Protein AF-A0A7C9N8X9-F1 (afdb_monomer_lite)

pLDDT: mean 77.42, std 15.8, range [30.66, 93.06]

Organism: NCBI:txid2304548

Sequence (174 aa):
MSAALVPFFLADFMQSQVKGYRASIERNLKGRIGKLGSAGEYTGALIAHYSEAMPIWIFLEVVPFGTLLAFYLFCASRRNDCSMRMRHSMLTEVKAVRSCRSHGTCLINGLAEGKSSEYETPHLVIEWLSEHGFKSGKPRRAKMGNRRTQQLVTCLAALDDSENRGYRKPFQER

Structure (mmCIF, N/CA/C/O backbone):
data_AF-A0A7C9N8X9-F1
#
_entry.id   AF-A0A7C9N8X9-F1
#
loop_
_atom_site.group_PDB
_atom_site.id
_atom_site.type_symbol
_atom_site.label_atom_id
_atom_site.label_alt_id
_atom_site.label_comp_id
_atom_site.label_asym_id
_atom_site.label_entity_id
_atom_site.label_seq_id
_atom_site.pdbx_PDB_ins_code
_atom_site.Cartn_x
_atom_site.Cartn_y
_atom_site.Cartn_z
_atom_site.occupancy
_atom_site.B_iso_or_equiv
_atom_site.auth_seq_id
_atom_site.auth_comp_id
_atom_site.auth_asym_id
_atom_site.auth_atom_id
_atom_site.pdbx_PDB_model_num
ATOM 1 N N . MET A 1 1 ? -13.927 -5.140 -24.760 1.00 38.72 1 MET A N 1
ATOM 2 C CA . MET A 1 1 ? -13.060 -3.956 -24.533 1.00 38.72 1 MET A CA 1
ATOM 3 C C . MET A 1 1 ? -11.776 -4.144 -25.334 1.00 38.72 1 MET A C 1
ATOM 5 O O . MET A 1 1 ? -11.142 -5.178 -25.192 1.00 38.72 1 MET A O 1
ATOM 9 N N . SER A 1 2 ? -11.469 -3.218 -26.247 1.00 34.22 2 SER A N 1
ATOM 10 C CA . SER A 1 2 ? -10.420 -3.368 -27.270 1.00 34.22 2 SER A CA 1
ATOM 11 C C . SER A 1 2 ? -9.003 -3.379 -26.675 1.00 34.22 2 SER A C 1
ATOM 13 O O . SER A 1 2 ? -8.653 -2.506 -25.880 1.00 34.22 2 SER A O 1
ATOM 15 N N . ALA A 1 3 ? -8.180 -4.347 -27.092 1.00 37.75 3 ALA A N 1
ATOM 16 C CA . ALA A 1 3 ? -6.801 -4.577 -26.644 1.00 37.75 3 ALA A CA 1
ATOM 17 C C . ALA A 1 3 ? -5.810 -3.437 -26.987 1.00 37.75 3 ALA A C 1
ATOM 19 O O . ALA A 1 3 ? -4.665 -3.458 -26.542 1.00 37.75 3 ALA A O 1
ATOM 20 N N . ALA A 1 4 ? -6.249 -2.410 -27.723 1.00 37.41 4 ALA A N 1
ATOM 21 C CA . ALA A 1 4 ? -5.424 -1.282 -28.158 1.00 37.41 4 ALA A CA 1
ATOM 22 C C . ALA A 1 4 ? -5.176 -0.196 -27.084 1.00 37.41 4 ALA A C 1
ATOM 24 O O . ALA A 1 4 ? -4.336 0.675 -27.286 1.00 37.41 4 ALA A O 1
ATOM 25 N N . LEU A 1 5 ? -5.869 -0.225 -25.936 1.00 45.41 5 LEU A N 1
ATOM 26 C CA . LEU A 1 5 ? -5.726 0.807 -24.887 1.00 45.41 5 LEU A CA 1
ATOM 27 C C . LEU A 1 5 ? -4.688 0.476 -23.802 1.00 45.41 5 LEU A C 1
ATOM 29 O O . LEU A 1 5 ? -4.335 1.339 -23.003 1.00 45.41 5 LEU A O 1
ATOM 33 N N . VAL A 1 6 ? -4.183 -0.757 -23.758 1.00 51.91 6 VAL A N 1
ATOM 34 C CA . VAL A 1 6 ? -3.270 -1.233 -22.702 1.00 51.91 6 VAL A CA 1
ATOM 35 C C . VAL A 1 6 ? -1.878 -0.560 -22.729 1.00 51.91 6 VAL A C 1
ATOM 37 O O . VAL A 1 6 ? -1.362 -0.283 -21.647 1.00 51.91 6 VAL A O 1
ATOM 40 N N . PRO A 1 7 ? -1.264 -0.217 -23.883 1.00 55.03 7 PRO A N 1
ATOM 41 C CA . PRO A 1 7 ? 0.070 0.402 -23.898 1.00 55.03 7 PRO A CA 1
ATOM 42 C C . PRO A 1 7 ? 0.111 1.820 -23.300 1.00 55.03 7 PRO A C 1
ATOM 44 O O . PRO A 1 7 ? 1.083 2.195 -22.645 1.00 55.03 7 PRO A O 1
ATOM 47 N N . PHE A 1 8 ? -0.956 2.607 -23.475 1.00 65.62 8 PHE A N 1
ATOM 48 C CA . PHE A 1 8 ? -0.974 4.021 -23.079 1.00 65.62 8 PHE A CA 1
ATOM 49 C C . PHE A 1 8 ? -1.006 4.227 -21.561 1.00 65.62 8 PHE A C 1
ATOM 51 O O . PHE A 1 8 ? -0.418 5.173 -21.051 1.00 65.62 8 PHE A O 1
ATOM 58 N N . PHE A 1 9 ? -1.618 3.313 -20.805 1.00 79.06 9 PHE A N 1
ATOM 59 C CA . PHE A 1 9 ? -1.744 3.457 -19.351 1.00 79.06 9 PHE A CA 1
ATOM 60 C C . PHE A 1 9 ? -0.399 3.449 -18.622 1.00 79.06 9 PHE A C 1
ATOM 62 O O . PHE A 1 9 ? -0.234 4.191 -17.652 1.00 79.06 9 PHE A O 1
ATOM 69 N N . LEU A 1 10 ? 0.559 2.632 -19.075 1.00 83.12 10 LEU A N 1
ATOM 70 C CA . LEU A 1 10 ? 1.894 2.619 -18.482 1.00 83.12 10 LEU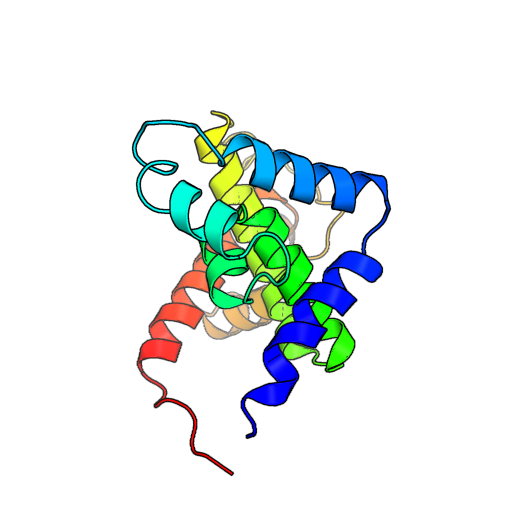 A CA 1
ATOM 71 C C . LEU A 1 10 ? 2.683 3.873 -18.867 1.00 83.12 10 LEU A C 1
ATOM 73 O O . LEU A 1 10 ? 3.349 4.455 -18.013 1.00 83.12 10 LEU A O 1
ATOM 77 N N . ALA A 1 11 ? 2.581 4.312 -20.124 1.00 83.94 11 ALA A N 1
ATOM 78 C CA . ALA A 1 11 ? 3.217 5.544 -20.581 1.00 83.94 11 ALA A CA 1
ATOM 79 C C . ALA A 1 11 ? 2.705 6.761 -19.794 1.00 83.94 11 ALA A C 1
ATOM 81 O O . ALA A 1 11 ? 3.511 7.526 -19.267 1.00 83.94 11 ALA A O 1
ATOM 82 N N . ASP A 1 12 ? 1.387 6.878 -19.623 1.00 87.81 12 ASP A N 1
ATOM 83 C CA . ASP A 1 12 ? 0.756 7.948 -18.847 1.00 87.81 12 ASP A CA 1
ATOM 84 C C . ASP A 1 12 ? 1.189 7.910 -17.377 1.00 87.81 12 ASP A C 1
ATOM 86 O O . ASP A 1 12 ? 1.512 8.946 -16.798 1.00 87.81 12 ASP A O 1
ATOM 90 N N . PHE A 1 13 ? 1.261 6.715 -16.775 1.00 89.56 13 PHE A N 1
ATOM 91 C CA . PHE A 1 13 ? 1.781 6.555 -15.417 1.00 89.56 13 PHE A CA 1
ATOM 92 C C . PHE A 1 13 ? 3.227 7.046 -15.314 1.00 89.56 13 PHE A C 1
ATOM 94 O O . PHE A 1 13 ? 3.552 7.810 -14.407 1.00 89.56 13 PHE A O 1
ATOM 101 N N . MET A 1 14 ? 4.096 6.628 -16.239 1.00 87.12 14 MET A N 1
ATOM 102 C CA . MET A 1 14 ? 5.513 7.000 -16.241 1.00 87.12 14 MET A CA 1
ATOM 103 C C . MET A 1 14 ? 5.715 8.501 -16.475 1.00 87.12 14 MET A C 1
ATOM 105 O O . MET A 1 14 ? 6.638 9.084 -15.906 1.00 87.12 14 MET A O 1
ATOM 109 N N . GLN A 1 15 ? 4.855 9.135 -17.275 1.00 88.44 15 GLN A N 1
ATOM 110 C CA . GLN A 1 15 ? 4.849 10.583 -17.488 1.00 88.44 15 GLN A CA 1
ATOM 111 C C . GLN A 1 15 ? 4.308 11.353 -16.280 1.00 88.44 15 GLN A C 1
ATOM 113 O O . GLN A 1 15 ? 4.800 12.441 -15.992 1.00 88.44 15 GLN A O 1
ATOM 118 N N . SER A 1 16 ? 3.346 10.792 -15.539 1.00 89.25 16 SER A N 1
ATOM 119 C CA . SER A 1 16 ? 2.799 11.432 -14.340 1.00 89.25 16 SER A CA 1
ATOM 120 C C . SER A 1 16 ? 3.744 11.374 -13.133 1.00 89.25 16 SER A C 1
ATOM 122 O O . SER A 1 16 ? 3.487 12.031 -12.126 1.00 89.25 16 SER A O 1
ATOM 124 N N . GLN A 1 17 ? 4.803 10.557 -13.180 1.00 89.81 17 GLN A N 1
ATOM 125 C CA . GLN A 1 17 ? 5.765 10.442 -12.084 1.00 89.81 17 GLN A CA 1
ATOM 126 C C . GLN A 1 17 ? 6.795 11.575 -12.096 1.00 89.81 17 GLN A C 1
ATOM 128 O O . GLN A 1 17 ? 7.290 11.998 -13.140 1.00 89.81 17 GLN A O 1
ATOM 133 N N . VAL A 1 18 ? 7.227 11.993 -10.904 1.00 90.00 18 VAL A N 1
ATOM 134 C CA . VAL A 1 18 ? 8.355 12.924 -10.755 1.00 90.00 18 VAL A CA 1
ATOM 135 C C . VAL A 1 18 ? 9.628 12.300 -11.339 1.00 90.00 18 VAL A C 1
ATOM 137 O O . VAL A 1 18 ? 9.900 11.113 -11.138 1.00 90.00 18 VAL A O 1
ATOM 140 N N . LYS A 1 19 ? 10.455 13.118 -12.006 1.00 86.69 19 LYS A N 1
ATOM 141 C CA . LYS A 1 19 ? 11.678 12.698 -12.718 1.00 86.69 19 LYS A CA 1
ATOM 142 C C . LYS A 1 19 ? 12.571 11.746 -11.909 1.00 86.69 19 LYS A C 1
ATOM 144 O O . LYS A 1 19 ? 13.032 10.740 -12.441 1.00 86.69 19 LYS A O 1
ATOM 149 N N . GLY A 1 20 ? 12.789 12.029 -10.622 1.00 86.81 20 GLY A N 1
ATOM 150 C CA . GLY A 1 20 ? 13.614 11.186 -9.748 1.00 86.81 20 GLY A CA 1
ATOM 151 C C . GLY A 1 20 ? 13.016 9.798 -9.489 1.00 86.81 20 GLY A C 1
ATOM 152 O O . GLY A 1 20 ? 13.736 8.799 -9.503 1.00 86.81 20 GLY A O 1
ATOM 153 N N . TYR A 1 21 ? 11.695 9.717 -9.311 1.00 86.50 21 TYR A N 1
ATOM 154 C CA . TYR A 1 21 ? 11.001 8.447 -9.102 1.00 86.50 21 TYR A CA 1
ATOM 155 C C . TYR A 1 21 ? 10.956 7.618 -10.387 1.00 86.50 21 TYR A C 1
ATOM 157 O O . TYR A 1 21 ? 11.291 6.434 -10.362 1.00 86.50 21 TYR A O 1
ATOM 165 N N . ARG A 1 22 ? 10.673 8.259 -11.527 1.00 86.25 22 ARG A N 1
ATOM 166 C CA . ARG A 1 22 ? 10.766 7.635 -12.853 1.00 86.25 22 ARG A CA 1
ATOM 167 C C . ARG A 1 22 ? 12.154 7.039 -13.102 1.00 86.25 22 ARG A C 1
ATOM 169 O O . ARG A 1 22 ? 12.262 5.864 -13.441 1.00 86.25 22 ARG A O 1
ATOM 176 N N . ALA A 1 23 ? 13.214 7.808 -12.852 1.00 85.69 23 ALA A N 1
ATOM 177 C CA . ALA A 1 23 ? 14.590 7.333 -13.001 1.00 85.69 23 ALA A CA 1
ATOM 178 C C . ALA A 1 23 ? 14.909 6.153 -12.064 1.00 85.69 23 ALA A C 1
ATO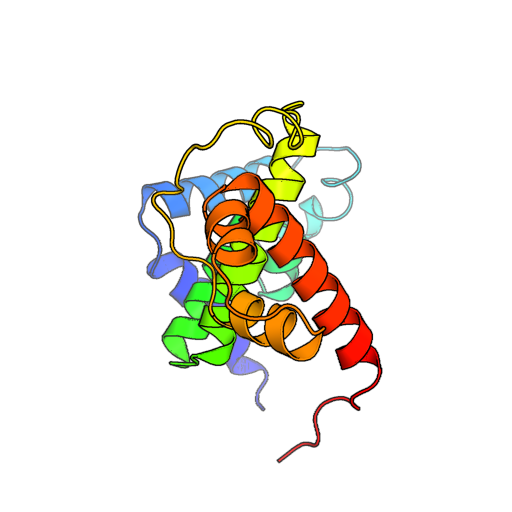M 180 O O . ALA A 1 23 ? 15.681 5.265 -12.419 1.00 85.69 23 ALA A O 1
ATOM 181 N N . SER A 1 24 ? 14.310 6.116 -10.869 1.00 86.12 24 SER A N 1
ATOM 182 C CA . SER A 1 24 ? 14.432 4.978 -9.952 1.00 86.12 24 SER A CA 1
ATOM 183 C C . SER A 1 24 ? 13.762 3.717 -10.502 1.00 86.12 24 SER A C 1
ATOM 185 O O . SER A 1 24 ? 14.355 2.640 -10.436 1.00 86.12 24 SER A O 1
ATOM 187 N N . ILE A 1 25 ? 12.564 3.837 -11.083 1.00 84.88 25 ILE A N 1
ATOM 188 C CA . ILE A 1 25 ? 11.873 2.721 -11.745 1.00 84.88 25 ILE A CA 1
ATOM 189 C C . ILE A 1 25 ? 12.724 2.207 -12.909 1.00 84.88 25 ILE A C 1
ATOM 191 O O . ILE A 1 25 ? 13.041 1.022 -12.952 1.00 84.88 25 ILE A O 1
ATOM 195 N N . GLU A 1 26 ? 13.177 3.096 -13.795 1.00 85.00 26 GLU A N 1
ATOM 196 C CA . GLU A 1 26 ? 14.024 2.737 -14.939 1.00 85.00 26 GLU A CA 1
ATOM 197 C C . GLU A 1 26 ? 15.333 2.066 -14.495 1.00 85.00 26 GLU A C 1
ATOM 199 O O . GLU A 1 26 ? 15.738 1.061 -15.076 1.00 85.00 26 GLU A O 1
ATOM 204 N N . ARG A 1 27 ? 15.977 2.560 -13.428 1.00 83.50 27 ARG A N 1
ATOM 205 C CA . ARG A 1 27 ? 17.173 1.929 -12.850 1.00 83.50 27 ARG A CA 1
ATOM 206 C C . ARG A 1 27 ? 16.879 0.532 -12.307 1.00 83.50 27 ARG A C 1
ATOM 208 O O . ARG A 1 27 ? 17.680 -0.371 -12.523 1.00 83.50 27 ARG A O 1
ATOM 215 N N . ASN A 1 28 ? 15.755 0.346 -11.613 1.00 81.56 28 ASN A N 1
ATOM 216 C CA . ASN A 1 28 ? 15.348 -0.965 -11.103 1.00 81.56 28 ASN A CA 1
ATOM 217 C C . ASN A 1 28 ? 15.073 -1.957 -12.240 1.00 81.56 28 ASN A C 1
ATOM 219 O O . ASN A 1 28 ? 15.482 -3.110 -12.136 1.00 81.56 28 ASN A O 1
ATOM 223 N N . LEU A 1 29 ? 14.425 -1.510 -13.321 1.00 80.25 29 LEU A N 1
ATOM 224 C CA . LEU A 1 29 ? 14.190 -2.323 -14.515 1.00 80.25 29 LEU A CA 1
ATOM 225 C C . LEU A 1 29 ? 15.518 -2.700 -15.184 1.00 80.25 29 LEU A C 1
ATOM 227 O O . LEU A 1 29 ? 15.790 -3.881 -15.374 1.00 80.25 29 LEU A O 1
ATOM 231 N N . LYS A 1 30 ? 16.392 -1.718 -15.446 1.00 78.25 30 LYS A N 1
ATOM 232 C CA . LYS A 1 30 ? 17.719 -1.946 -16.044 1.00 78.25 30 LYS A CA 1
ATOM 233 C C . LYS A 1 30 ? 18.600 -2.860 -15.195 1.00 78.25 30 LYS A C 1
ATOM 235 O O . LYS A 1 30 ? 19.252 -3.735 -15.738 1.00 78.25 30 LYS A O 1
ATOM 240 N N . GLY A 1 31 ? 18.581 -2.713 -13.871 1.00 72.50 31 GLY A N 1
ATOM 241 C CA . GLY A 1 31 ? 19.362 -3.552 -12.955 1.00 72.50 31 GLY A CA 1
ATOM 242 C C . GLY A 1 31 ? 18.928 -5.023 -12.904 1.00 72.50 31 GLY A C 1
ATOM 243 O O . GLY A 1 31 ? 19.631 -5.836 -12.303 1.00 72.50 31 GLY A O 1
ATOM 244 N N . ARG A 1 32 ? 17.777 -5.367 -13.498 1.00 71.38 32 ARG A N 1
ATOM 245 C CA . ARG A 1 32 ? 17.304 -6.748 -13.679 1.00 71.38 32 ARG A CA 1
ATOM 246 C C . ARG A 1 32 ? 17.650 -7.315 -15.057 1.00 71.38 32 ARG A C 1
ATOM 248 O O . ARG A 1 32 ? 17.683 -8.533 -15.203 1.00 71.38 32 ARG A O 1
ATOM 255 N N . ILE A 1 33 ? 17.950 -6.460 -16.035 1.00 65.88 33 ILE A N 1
ATOM 256 C CA . ILE A 1 33 ? 18.477 -6.866 -17.341 1.00 65.88 33 ILE A CA 1
ATOM 257 C C . ILE A 1 33 ? 19.928 -7.321 -17.125 1.00 65.88 33 ILE A C 1
ATOM 259 O O . ILE A 1 33 ? 20.772 -6.536 -16.704 1.00 65.88 33 ILE A O 1
ATOM 263 N N . GLY A 1 34 ? 20.214 -8.602 -17.366 1.00 57.16 34 GLY A N 1
ATOM 264 C CA . GLY A 1 34 ? 21.573 -9.155 -17.281 1.00 57.16 34 GLY A CA 1
ATOM 265 C C . GLY A 1 34 ? 22.007 -9.701 -15.914 1.00 57.16 34 GLY A C 1
ATOM 266 O O . GLY A 1 34 ? 23.155 -10.115 -15.777 1.00 57.16 34 GLY A O 1
ATOM 267 N N . LYS A 1 35 ? 21.124 -9.763 -14.905 1.00 56.47 35 LYS A N 1
ATOM 268 C CA . LYS A 1 35 ? 21.392 -10.559 -13.692 1.00 56.47 35 LYS A CA 1
ATOM 269 C C . LYS A 1 35 ? 21.000 -12.020 -13.926 1.00 56.47 35 LYS A C 1
ATOM 271 O O . LYS A 1 35 ? 19.814 -12.311 -14.042 1.00 56.47 35 LYS A O 1
ATOM 276 N N . LEU A 1 36 ? 21.973 -12.935 -13.932 1.00 47.25 36 LEU A N 1
ATOM 277 C CA . LEU A 1 36 ? 21.698 -14.365 -13.748 1.00 47.25 36 LEU A CA 1
ATOM 278 C C . LEU A 1 36 ? 21.385 -14.639 -12.266 1.00 47.25 36 LEU A C 1
ATOM 280 O O . LEU A 1 36 ? 22.129 -14.210 -11.383 1.00 47.25 36 LEU A O 1
ATOM 284 N N . GLY A 1 37 ? 20.269 -15.330 -12.014 1.00 52.19 37 GLY A N 1
ATOM 285 C CA . GLY A 1 37 ? 19.796 -15.758 -10.695 1.00 52.19 37 GLY A CA 1
ATOM 286 C C . GLY A 1 37 ? 18.319 -15.428 -10.423 1.00 52.19 37 GLY A C 1
ATOM 287 O O . GLY A 1 37 ? 17.918 -14.265 -10.502 1.00 52.19 37 GLY A O 1
ATOM 288 N N . SER A 1 38 ? 17.543 -16.467 -10.081 1.00 50.59 38 SER A N 1
ATOM 289 C CA . SER A 1 38 ? 16.160 -16.575 -9.552 1.00 50.59 38 SER A CA 1
ATOM 290 C C . SER A 1 38 ? 15.091 -15.587 -10.054 1.00 50.59 38 SER A C 1
ATOM 292 O O . SER A 1 38 ? 14.074 -16.029 -10.573 1.00 50.59 38 SER A O 1
ATOM 294 N N . ALA A 1 39 ? 15.276 -14.270 -9.928 1.00 50.19 39 ALA A N 1
ATOM 295 C CA . ALA A 1 39 ? 14.344 -13.273 -10.467 1.00 50.19 39 ALA A CA 1
ATOM 296 C C . ALA A 1 39 ? 14.747 -12.781 -11.871 1.00 50.19 39 ALA A C 1
ATOM 298 O O . ALA A 1 39 ? 13.880 -12.486 -12.693 1.00 50.19 39 ALA A O 1
ATOM 299 N N . GLY A 1 40 ? 16.050 -12.688 -12.159 1.00 52.84 40 GLY A N 1
ATOM 300 C CA . GLY A 1 40 ? 16.568 -12.200 -13.443 1.00 52.84 40 GLY A CA 1
ATOM 301 C C . GLY A 1 40 ? 16.540 -13.246 -14.562 1.00 52.84 40 GLY A C 1
ATOM 302 O O . GLY A 1 40 ? 16.389 -12.874 -15.723 1.00 52.84 40 GLY A O 1
ATOM 303 N N . GLU A 1 41 ? 16.570 -14.538 -14.215 1.00 56.84 41 GLU A N 1
ATOM 304 C CA . GLU A 1 41 ? 16.484 -15.657 -15.171 1.00 56.84 41 GLU A CA 1
ATOM 305 C C . GLU A 1 41 ? 15.166 -15.680 -15.953 1.00 56.84 41 GLU A C 1
ATOM 307 O O . GLU A 1 41 ? 15.177 -15.929 -17.154 1.00 56.84 41 GLU A O 1
ATOM 312 N N . TYR A 1 42 ? 14.043 -15.357 -15.306 1.00 58.31 42 TYR A N 1
ATOM 313 C CA . TYR A 1 42 ? 12.721 -15.410 -15.943 1.00 58.31 42 TYR A CA 1
ATOM 314 C C . TYR A 1 42 ? 12.243 -14.049 -16.459 1.00 58.31 42 TYR A C 1
ATOM 316 O O . TYR A 1 42 ? 11.540 -13.976 -17.464 1.00 58.31 42 TYR A O 1
ATOM 324 N N . THR A 1 43 ? 12.635 -12.949 -15.805 1.00 62.66 43 THR A N 1
ATOM 325 C CA . THR A 1 43 ? 12.129 -11.608 -16.154 1.00 62.66 43 THR A CA 1
ATOM 326 C C . THR A 1 43 ? 13.100 -10.767 -16.977 1.00 62.66 43 THR A C 1
ATOM 328 O O . THR A 1 43 ? 12.660 -9.878 -17.704 1.00 62.66 43 THR A O 1
ATOM 331 N N . GLY A 1 44 ? 14.407 -11.047 -16.934 1.00 63.28 44 GLY A N 1
ATOM 332 C CA . GLY A 1 44 ? 15.420 -10.269 -17.655 1.00 63.28 44 GLY A CA 1
ATOM 333 C C . GLY A 1 44 ? 15.243 -10.326 -19.174 1.00 63.28 44 GLY A C 1
ATOM 334 O O . GLY A 1 44 ? 15.318 -9.290 -19.837 1.00 63.28 44 GLY A O 1
ATOM 335 N N . ALA A 1 45 ? 14.925 -11.509 -19.712 1.00 65.50 45 ALA A N 1
ATOM 336 C CA . ALA A 1 45 ? 14.641 -11.700 -21.135 1.00 65.50 45 ALA A CA 1
ATOM 337 C C . ALA A 1 45 ? 13.366 -10.963 -21.581 1.00 65.50 45 ALA A C 1
ATOM 339 O O . ALA A 1 45 ? 13.348 -10.354 -22.647 1.00 65.50 45 ALA A O 1
ATOM 340 N N . LEU A 1 46 ? 12.325 -10.944 -20.739 1.00 67.62 46 LEU A N 1
ATOM 341 C CA . LEU A 1 46 ? 11.085 -10.208 -21.009 1.00 67.62 46 LEU A CA 1
ATOM 342 C C . LEU A 1 46 ? 11.324 -8.693 -21.023 1.00 67.62 46 LEU A C 1
ATOM 344 O O . LEU A 1 46 ? 10.875 -8.003 -21.931 1.00 67.62 46 LEU A O 1
ATOM 348 N N . ILE A 1 47 ? 12.067 -8.158 -20.053 1.00 67.62 47 ILE A N 1
ATOM 349 C CA . ILE A 1 47 ? 12.368 -6.720 -20.010 1.00 67.62 47 ILE A CA 1
ATOM 350 C C . ILE A 1 47 ? 13.201 -6.304 -21.233 1.00 67.62 47 ILE A C 1
ATOM 352 O O . ILE A 1 47 ? 12.950 -5.241 -21.795 1.00 67.62 47 ILE A O 1
ATOM 356 N N . ALA A 1 48 ? 14.159 -7.136 -21.655 1.00 66.06 48 ALA A N 1
ATOM 357 C CA . ALA A 1 48 ? 14.967 -6.884 -22.847 1.00 66.06 48 ALA A CA 1
ATOM 358 C C . ALA A 1 48 ? 14.136 -6.944 -24.141 1.00 66.06 48 ALA A C 1
ATOM 360 O O . ALA A 1 48 ? 14.298 -6.093 -25.006 1.00 66.06 48 ALA A O 1
ATOM 361 N N . HIS A 1 49 ? 13.217 -7.906 -24.253 1.00 66.06 49 HIS A N 1
ATOM 362 C CA . HIS A 1 49 ? 12.352 -8.063 -25.425 1.00 66.06 49 HIS A CA 1
ATOM 363 C C . HIS A 1 49 ? 11.344 -6.912 -25.585 1.00 66.06 49 HIS A C 1
ATOM 365 O O . HIS A 1 49 ? 11.012 -6.521 -26.698 1.00 66.06 49 HIS A O 1
ATOM 371 N N . TYR A 1 50 ? 10.849 -6.356 -24.475 1.00 64.88 50 TYR A N 1
ATOM 372 C CA . TYR A 1 50 ? 9.809 -5.322 -24.475 1.00 64.88 50 TYR A CA 1
ATOM 373 C C . TYR A 1 50 ? 10.325 -3.935 -24.059 1.00 64.88 50 TYR A C 1
ATOM 375 O O . TYR A 1 50 ? 9.541 -3.090 -23.620 1.00 64.88 50 TYR A O 1
ATOM 383 N N . SER A 1 51 ? 11.631 -3.677 -24.181 1.00 62.56 51 SER A N 1
ATOM 384 C CA . SER A 1 51 ? 12.263 -2.446 -23.684 1.00 62.56 51 SER A CA 1
ATOM 385 C C . SER A 1 51 ? 11.717 -1.163 -24.315 1.00 62.56 51 SER A C 1
ATOM 387 O O . SER A 1 51 ? 11.754 -0.113 -23.677 1.00 62.56 51 SER A O 1
ATOM 389 N N . GLU A 1 52 ? 11.204 -1.239 -25.544 1.00 63.50 52 GLU A N 1
ATOM 390 C CA . GLU A 1 52 ? 10.641 -0.092 -26.269 1.00 63.50 52 GLU A CA 1
ATOM 391 C C . GLU A 1 52 ? 9.155 0.146 -25.963 1.00 63.50 52 GLU A C 1
ATOM 393 O O . GLU A 1 52 ? 8.703 1.289 -25.925 1.00 63.50 52 GLU A O 1
ATOM 398 N N . ALA A 1 53 ? 8.395 -0.920 -25.694 1.00 70.12 53 ALA A N 1
ATOM 399 C CA . ALA A 1 53 ? 6.956 -0.865 -25.448 1.00 70.12 53 ALA A CA 1
ATOM 400 C C . ALA A 1 53 ? 6.548 -1.903 -24.395 1.00 70.12 53 ALA A C 1
ATOM 402 O O . ALA A 1 53 ? 6.012 -2.962 -24.719 1.00 70.12 53 ALA A O 1
ATOM 403 N N . MET A 1 54 ? 6.817 -1.603 -23.121 1.00 77.44 54 MET A N 1
ATOM 404 C CA . MET A 1 54 ? 6.572 -2.536 -22.020 1.00 77.44 54 MET A CA 1
ATOM 405 C C . MET A 1 54 ? 5.066 -2.748 -21.776 1.00 77.44 54 MET A C 1
ATOM 407 O O . MET A 1 54 ? 4.365 -1.801 -21.410 1.00 77.44 54 MET A O 1
ATOM 411 N N . PRO A 1 55 ? 4.546 -3.983 -21.905 1.00 79.62 55 PRO A N 1
ATOM 412 C CA . PRO A 1 55 ? 3.184 -4.302 -21.507 1.00 79.62 55 PRO A CA 1
ATOM 413 C C . PRO A 1 55 ? 2.996 -4.173 -19.994 1.00 79.62 55 PRO A C 1
ATOM 415 O O . PRO A 1 55 ? 3.886 -4.507 -19.208 1.00 79.62 55 PRO A O 1
ATOM 418 N N . ILE A 1 56 ? 1.793 -3.773 -19.575 1.00 83.44 56 ILE A N 1
ATOM 419 C CA . ILE A 1 56 ? 1.456 -3.604 -18.153 1.00 83.44 56 ILE A CA 1
ATOM 420 C C . ILE A 1 56 ? 1.673 -4.895 -17.365 1.00 83.44 56 ILE A C 1
ATOM 422 O O . ILE A 1 56 ? 2.222 -4.844 -16.274 1.00 83.44 56 ILE A O 1
ATOM 426 N N . TRP A 1 57 ? 1.288 -6.053 -17.900 1.00 81.31 57 TRP A N 1
ATOM 427 C CA . TRP A 1 57 ? 1.437 -7.320 -17.180 1.00 81.31 57 TRP A CA 1
ATOM 428 C C . TRP A 1 57 ? 2.911 -7.649 -16.872 1.00 81.31 57 TRP A C 1
ATOM 430 O O . TRP A 1 57 ? 3.204 -8.082 -15.763 1.00 81.31 57 TRP A O 1
ATOM 440 N N . ILE A 1 58 ? 3.847 -7.339 -17.784 1.00 79.44 58 ILE A N 1
ATOM 441 C CA . ILE A 1 58 ? 5.295 -7.474 -17.530 1.00 79.44 58 ILE A CA 1
ATOM 442 C C . ILE A 1 58 ? 5.735 -6.468 -16.476 1.00 79.44 58 ILE A C 1
ATOM 444 O O . ILE A 1 58 ? 6.466 -6.813 -15.553 1.00 79.44 58 ILE A O 1
ATOM 448 N N . PHE A 1 59 ? 5.283 -5.220 -16.586 1.00 83.31 59 PHE A N 1
ATOM 449 C CA . PHE A 1 59 ? 5.604 -4.201 -15.595 1.00 83.31 59 PHE A CA 1
ATOM 450 C C . PHE A 1 59 ? 5.191 -4.644 -14.184 1.00 83.31 59 PHE A C 1
ATOM 452 O O . PHE A 1 59 ? 6.006 -4.571 -13.269 1.00 83.31 59 PHE A O 1
ATOM 459 N N . LEU A 1 60 ? 3.971 -5.163 -14.016 1.00 83.56 60 LEU A N 1
ATOM 460 C CA . LEU A 1 60 ? 3.445 -5.628 -12.728 1.00 83.56 60 LEU A CA 1
ATOM 461 C C . LEU A 1 60 ? 4.243 -6.803 -12.142 1.00 83.56 60 LEU A C 1
ATOM 463 O O . LEU A 1 60 ? 4.437 -6.838 -10.929 1.00 83.56 60 LEU A O 1
ATOM 467 N N . GLU A 1 61 ? 4.738 -7.710 -12.985 1.00 80.19 61 GLU A N 1
ATOM 468 C CA . GLU A 1 61 ? 5.572 -8.849 -12.571 1.00 80.19 61 GLU A CA 1
ATOM 469 C C . GLU A 1 61 ? 6.939 -8.395 -12.029 1.00 80.19 61 GLU A C 1
ATOM 471 O O . GLU A 1 61 ? 7.514 -8.962 -11.098 1.00 80.19 61 GLU A O 1
ATOM 476 N N . VAL A 1 62 ? 7.484 -7.336 -12.625 1.00 78.94 62 VAL A N 1
ATOM 477 C CA . VAL A 1 62 ? 8.864 -6.914 -12.390 1.00 78.94 62 VAL A CA 1
ATOM 478 C C . VAL A 1 62 ? 8.964 -5.890 -11.260 1.00 78.94 62 VAL A C 1
ATOM 480 O O . VAL A 1 62 ? 9.967 -5.847 -10.540 1.00 78.94 62 VAL A O 1
ATOM 483 N N . VAL A 1 63 ? 7.974 -5.019 -11.090 1.00 84.44 63 VAL A N 1
ATOM 484 C CA . VAL A 1 63 ? 8.102 -3.900 -10.155 1.00 84.44 63 VAL A CA 1
ATOM 485 C C . VAL A 1 63 ? 8.014 -4.319 -8.685 1.00 84.44 63 VAL A C 1
ATOM 487 O O . VAL A 1 63 ? 7.291 -5.243 -8.321 1.00 84.44 63 VAL A O 1
ATOM 490 N N . PRO A 1 64 ? 8.722 -3.623 -7.775 1.00 86.50 64 PRO A N 1
ATOM 491 C CA . PRO A 1 64 ? 8.539 -3.850 -6.349 1.00 86.50 64 PRO A CA 1
ATOM 492 C C . PRO A 1 64 ? 7.126 -3.448 -5.912 1.00 86.50 64 PRO A C 1
ATOM 494 O O . PRO A 1 64 ? 6.516 -2.539 -6.478 1.00 86.50 64 PRO A O 1
ATOM 497 N N . PHE A 1 65 ? 6.653 -4.039 -4.811 1.00 87.06 65 PHE A N 1
ATOM 498 C CA . PHE A 1 65 ? 5.309 -3.784 -4.279 1.00 87.06 65 PHE A CA 1
ATOM 499 C C . PHE A 1 65 ? 5.004 -2.288 -4.076 1.00 87.06 65 PHE A C 1
ATOM 501 O O . PHE A 1 65 ? 3.896 -1.831 -4.322 1.00 87.06 65 PHE A O 1
ATOM 508 N N . GLY A 1 66 ? 6.002 -1.481 -3.701 1.00 89.00 66 GLY A N 1
ATOM 509 C CA . GLY A 1 66 ? 5.825 -0.031 -3.582 1.00 89.00 66 GLY A CA 1
ATOM 510 C C . GLY A 1 66 ? 5.482 0.676 -4.898 1.00 89.00 66 GLY A C 1
ATOM 511 O O . GLY A 1 66 ? 4.676 1.599 -4.887 1.00 89.00 66 GLY A O 1
ATOM 512 N N . THR A 1 67 ? 6.070 0.246 -6.013 1.00 91.00 67 THR A N 1
ATOM 513 C CA . THR A 1 67 ? 5.772 0.786 -7.346 1.00 91.00 67 THR A CA 1
ATOM 514 C C . THR A 1 67 ? 4.439 0.267 -7.866 1.00 91.00 67 THR A C 1
ATOM 516 O O . THR A 1 67 ? 3.700 1.033 -8.480 1.00 91.00 67 THR A O 1
ATOM 519 N N . LEU A 1 68 ? 4.075 -0.976 -7.531 1.00 91.62 68 LEU A N 1
ATOM 520 C CA . LEU A 1 68 ? 2.726 -1.487 -7.770 1.00 91.62 68 LEU A CA 1
ATOM 521 C C . LEU A 1 68 ? 1.662 -0.606 -7.093 1.00 91.62 68 LEU A C 1
ATOM 523 O O . LEU A 1 68 ? 0.677 -0.250 -7.732 1.00 91.62 68 LEU A O 1
ATOM 527 N N . LEU A 1 69 ? 1.870 -0.199 -5.834 1.00 92.44 69 LEU A N 1
ATOM 528 C CA . LEU A 1 69 ? 0.937 0.699 -5.138 1.00 92.44 69 LEU A CA 1
ATOM 529 C C . LEU A 1 69 ? 0.853 2.084 -5.781 1.00 92.44 69 LEU A C 1
ATOM 531 O O . LEU A 1 69 ? -0.247 2.608 -5.930 1.00 92.44 69 LEU A O 1
ATOM 535 N N . ALA A 1 70 ? 1.982 2.652 -6.211 1.00 92.44 70 ALA A N 1
ATOM 536 C CA . ALA A 1 70 ? 1.988 3.928 -6.925 1.00 92.44 70 ALA A CA 1
ATOM 537 C C . ALA A 1 70 ? 1.192 3.843 -8.240 1.00 92.44 70 ALA A C 1
ATOM 539 O O . ALA A 1 70 ? 0.379 4.720 -8.533 1.00 92.44 70 ALA A O 1
ATOM 540 N N . PHE A 1 71 ? 1.374 2.758 -8.998 1.00 92.25 71 PHE A N 1
ATOM 541 C CA . PHE A 1 71 ? 0.597 2.489 -10.206 1.00 92.25 71 PHE A CA 1
ATOM 542 C C . PHE A 1 71 ? -0.896 2.310 -9.897 1.00 92.25 71 PHE A C 1
ATOM 544 O O . PHE A 1 71 ? -1.753 2.900 -10.551 1.00 92.25 71 PHE A O 1
ATOM 551 N N . TYR A 1 72 ? -1.223 1.567 -8.841 1.00 91.88 72 TYR A N 1
ATOM 552 C CA . TYR A 1 72 ? -2.598 1.365 -8.401 1.00 91.88 72 TYR A CA 1
ATOM 553 C C . TYR A 1 72 ? -3.280 2.678 -7.975 1.00 91.88 72 TYR A C 1
ATOM 555 O O . TYR A 1 72 ? -4.430 2.924 -8.346 1.00 91.88 72 TYR A O 1
ATOM 563 N N . LEU A 1 73 ? -2.572 3.564 -7.264 1.00 92.69 73 LEU A N 1
ATOM 564 C CA . LEU A 1 73 ? -3.068 4.897 -6.910 1.00 92.69 73 LEU A CA 1
ATOM 565 C C . LEU A 1 73 ? -3.288 5.769 -8.148 1.00 92.69 73 LEU A C 1
ATOM 567 O O . LEU A 1 73 ? -4.286 6.488 -8.222 1.00 92.69 73 LEU A O 1
ATOM 571 N N . PHE A 1 74 ? -2.391 5.693 -9.133 1.00 93.06 74 PHE A N 1
ATOM 572 C CA . PHE A 1 74 ? -2.569 6.366 -10.417 1.00 93.06 74 PHE A CA 1
ATOM 573 C C . PHE A 1 74 ? -3.857 5.900 -11.109 1.00 93.06 74 PHE A C 1
ATOM 575 O O . PHE A 1 74 ? -4.678 6.733 -11.497 1.00 93.06 74 PHE A O 1
ATOM 582 N N . CYS A 1 75 ? -4.105 4.587 -11.172 1.00 90.94 75 CYS A N 1
ATOM 583 C CA . CYS A 1 75 ? -5.354 4.042 -11.707 1.00 90.94 75 CYS A CA 1
ATOM 584 C C . CYS A 1 75 ? -6.586 4.521 -10.922 1.00 90.94 75 CYS A C 1
ATOM 586 O O . CYS A 1 75 ? -7.575 4.934 -11.530 1.00 90.94 75 CYS A O 1
ATOM 588 N N . ALA A 1 76 ? -6.522 4.511 -9.587 1.00 91.06 76 ALA A N 1
ATOM 589 C CA . ALA A 1 76 ? -7.601 4.983 -8.717 1.00 91.06 76 ALA A CA 1
ATOM 590 C C . ALA A 1 76 ? -7.918 6.470 -8.943 1.00 91.06 76 ALA A C 1
ATOM 592 O O . ALA A 1 76 ? -9.078 6.881 -8.946 1.00 91.06 76 ALA A O 1
ATOM 593 N N . SER A 1 77 ? -6.877 7.275 -9.161 1.00 91.56 77 SER A N 1
ATOM 594 C CA . SER A 1 77 ? -6.989 8.716 -9.387 1.00 91.56 77 SER A CA 1
ATOM 595 C C . SER A 1 77 ? -7.582 9.007 -10.760 1.00 91.56 77 SER A C 1
ATOM 597 O O . SER A 1 77 ? -8.528 9.782 -10.862 1.00 91.56 77 SER A O 1
ATOM 599 N N . ARG A 1 78 ? -7.103 8.311 -11.797 1.00 89.50 78 ARG A N 1
ATOM 600 C CA . ARG A 1 78 ? -7.601 8.434 -13.172 1.00 89.50 78 ARG A CA 1
ATOM 601 C C . ARG A 1 78 ? -9.075 8.044 -13.309 1.00 89.50 78 ARG A C 1
ATOM 603 O O . ARG A 1 78 ? -9.789 8.656 -14.091 1.00 89.50 78 ARG A O 1
ATOM 610 N N . ARG A 1 79 ? -9.531 7.034 -12.558 1.00 87.38 79 ARG A N 1
ATOM 611 C CA . ARG A 1 79 ? -10.939 6.587 -12.538 1.00 87.38 79 ARG A CA 1
ATOM 612 C C . ARG A 1 79 ? -11.813 7.343 -11.535 1.00 87.38 79 ARG A C 1
ATOM 614 O O . ARG A 1 79 ? -13.009 7.088 -11.481 1.00 87.38 79 ARG A O 1
ATOM 621 N N . ASN A 1 80 ? -11.217 8.226 -10.734 1.00 90.12 80 ASN A N 1
ATOM 622 C CA . ASN A 1 80 ? -11.853 8.881 -9.595 1.00 90.12 80 ASN A CA 1
ATOM 623 C C . ASN A 1 80 ? -12.599 7.907 -8.653 1.00 90.12 80 ASN A C 1
ATOM 625 O O . ASN A 1 80 ? -13.689 8.196 -8.170 1.00 90.12 80 ASN A O 1
ATOM 629 N N . ASP A 1 81 ? -12.010 6.733 -8.402 1.00 89.19 81 ASP A N 1
ATOM 630 C CA . ASP A 1 81 ? -12.645 5.657 -7.636 1.00 89.19 81 ASP A CA 1
ATOM 631 C C . ASP A 1 81 ? -12.230 5.715 -6.155 1.00 89.19 81 ASP A C 1
ATOM 633 O O . ASP A 1 81 ? -11.097 5.386 -5.779 1.00 89.19 81 ASP A O 1
ATOM 637 N N . CYS A 1 82 ? -13.168 6.124 -5.296 1.00 86.25 82 CYS A N 1
ATOM 638 C CA . CYS A 1 82 ? -12.965 6.206 -3.849 1.00 86.25 82 CYS A CA 1
ATOM 639 C C . CYS A 1 82 ? -12.673 4.841 -3.207 1.00 86.25 82 CYS A C 1
ATOM 641 O O . CYS A 1 82 ? -11.831 4.760 -2.313 1.00 86.25 82 CYS A O 1
ATOM 643 N N . SER A 1 83 ? -13.308 3.762 -3.677 1.00 85.81 83 SER A N 1
ATOM 644 C CA . SER A 1 83 ? -13.084 2.406 -3.161 1.00 85.81 83 SER A CA 1
ATOM 645 C C . SER A 1 83 ? -11.657 1.945 -3.458 1.00 85.81 83 SER A C 1
ATOM 647 O O . SER A 1 83 ? -10.983 1.379 -2.594 1.00 85.81 83 SER A O 1
ATOM 649 N N . MET A 1 84 ? -11.144 2.249 -4.654 1.00 87.19 84 MET A N 1
ATOM 650 C CA . MET A 1 84 ? -9.751 1.965 -4.990 1.00 87.19 84 MET A CA 1
ATOM 651 C C . MET A 1 84 ? -8.775 2.764 -4.121 1.00 87.19 84 MET A C 1
ATOM 653 O O . MET A 1 84 ? -7.829 2.178 -3.601 1.00 87.19 84 MET A O 1
ATOM 657 N N . ARG A 1 85 ? -9.006 4.065 -3.893 1.00 88.75 85 ARG A N 1
ATOM 658 C CA . ARG A 1 85 ? -8.149 4.880 -3.004 1.00 88.75 85 ARG A CA 1
ATOM 659 C C . ARG A 1 85 ? -8.123 4.339 -1.574 1.00 88.75 85 ARG A C 1
ATOM 661 O O . ARG A 1 85 ? -7.070 4.283 -0.948 1.00 88.75 85 ARG A O 1
ATOM 668 N N . MET A 1 86 ? -9.266 3.880 -1.084 1.00 85.69 86 MET A N 1
ATOM 669 C CA . MET A 1 86 ? -9.393 3.288 0.243 1.00 85.69 86 MET A CA 1
ATOM 670 C C . MET A 1 86 ? -8.579 1.989 0.369 1.00 85.69 86 MET A C 1
ATOM 672 O O . MET A 1 86 ? -7.812 1.823 1.319 1.00 85.69 86 MET A O 1
ATOM 676 N N . ARG A 1 87 ? -8.651 1.114 -0.646 1.00 86.88 87 ARG A N 1
ATOM 677 C CA . ARG A 1 87 ? -7.794 -0.082 -0.740 1.00 86.88 87 ARG A CA 1
ATOM 678 C C . ARG A 1 87 ? -6.313 0.269 -0.844 1.00 86.88 87 ARG A C 1
ATOM 680 O O . ARG A 1 87 ? -5.487 -0.416 -0.257 1.00 86.88 87 ARG A O 1
ATOM 687 N N . HIS A 1 88 ? -5.957 1.337 -1.556 1.00 90.44 88 HIS A N 1
ATOM 688 C CA . HIS A 1 88 ? -4.568 1.789 -1.626 1.00 90.44 88 HIS A CA 1
ATOM 689 C C . HIS A 1 88 ? -4.020 2.131 -0.230 1.00 90.44 88 HIS A C 1
ATOM 691 O O . HIS A 1 88 ? -2.921 1.694 0.121 1.00 90.44 88 HIS A O 1
ATOM 697 N N . SER A 1 89 ? -4.784 2.867 0.584 1.00 86.31 89 SER A N 1
ATOM 698 C CA . SER A 1 89 ? -4.395 3.184 1.964 1.00 86.31 89 SER A CA 1
ATOM 699 C C . SER A 1 89 ? -4.199 1.918 2.801 1.00 86.31 89 SER A C 1
ATOM 701 O O . SER A 1 89 ? -3.192 1.785 3.490 1.00 86.31 89 SER A O 1
ATOM 703 N N . MET A 1 90 ? -5.102 0.943 2.672 1.00 86.81 90 MET A N 1
ATOM 704 C CA . MET A 1 90 ? -4.982 -0.356 3.339 1.00 86.81 90 MET A CA 1
ATOM 705 C C . MET A 1 90 ? -3.706 -1.107 2.929 1.00 86.81 90 MET A C 1
ATOM 707 O O . MET A 1 90 ? -2.917 -1.520 3.779 1.00 86.81 90 MET A O 1
ATOM 711 N N . LEU A 1 91 ? -3.458 -1.240 1.624 1.00 89.50 91 LEU A N 1
ATOM 712 C CA . LEU A 1 91 ? -2.276 -1.926 1.102 1.00 89.50 91 LEU A CA 1
ATOM 713 C C . LEU A 1 91 ? -0.968 -1.201 1.458 1.00 89.50 91 LEU A C 1
ATOM 715 O O . LEU A 1 91 ? 0.087 -1.832 1.546 1.00 89.50 91 LEU A O 1
ATOM 719 N N . THR A 1 92 ? -1.023 0.110 1.698 1.00 89.38 92 THR A N 1
ATOM 720 C CA . THR A 1 92 ? 0.119 0.888 2.194 1.00 89.38 92 THR A CA 1
ATOM 721 C C . THR A 1 92 ? 0.510 0.462 3.611 1.00 89.38 92 THR A C 1
ATOM 723 O O . THR A 1 92 ? 1.702 0.309 3.889 1.00 89.38 92 THR A O 1
ATOM 726 N N . GLU A 1 93 ? -0.458 0.178 4.485 1.00 87.69 93 GLU A N 1
ATOM 727 C CA . GLU A 1 93 ? -0.171 -0.374 5.816 1.00 87.69 93 GLU A CA 1
ATOM 728 C C . GLU A 1 93 ? 0.341 -1.819 5.738 1.00 87.69 93 GLU A C 1
ATOM 730 O O . GLU A 1 93 ? 1.312 -2.164 6.413 1.00 87.69 93 GLU A O 1
ATOM 735 N N . VAL A 1 94 ? -0.212 -2.638 4.832 1.00 89.06 94 VAL A N 1
ATOM 736 C CA . VAL A 1 94 ? 0.300 -3.996 4.554 1.00 89.06 94 VAL A CA 1
ATOM 737 C C . VAL A 1 94 ? 1.758 -3.957 4.105 1.00 89.06 94 VAL A C 1
ATOM 739 O O . VAL A 1 94 ? 2.592 -4.725 4.593 1.00 89.06 94 VAL A O 1
ATOM 742 N N . LYS A 1 95 ? 2.103 -3.023 3.211 1.00 89.50 95 LYS A N 1
ATOM 743 C CA . LYS A 1 95 ? 3.487 -2.790 2.792 1.00 89.50 95 LYS A CA 1
ATOM 744 C C . LYS A 1 95 ? 4.371 -2.445 3.989 1.00 89.50 95 LYS A C 1
ATOM 746 O O . LYS A 1 95 ? 5.467 -2.989 4.078 1.00 89.50 95 LYS A O 1
ATOM 751 N N . ALA A 1 96 ? 3.918 -1.576 4.894 1.00 85.69 96 ALA A N 1
ATOM 752 C CA . ALA A 1 96 ? 4.689 -1.199 6.076 1.00 85.69 96 ALA A CA 1
ATOM 753 C C . ALA A 1 96 ? 4.984 -2.413 6.975 1.00 85.69 96 ALA A C 1
ATOM 755 O O . ALA A 1 96 ? 6.142 -2.646 7.319 1.00 85.69 96 ALA A O 1
ATOM 756 N N . VAL A 1 97 ? 3.975 -3.243 7.261 1.00 86.12 97 VAL A N 1
ATOM 757 C CA . VAL A 1 97 ? 4.133 -4.475 8.057 1.00 86.12 97 VAL A CA 1
ATOM 758 C C . VAL A 1 97 ? 5.088 -5.466 7.391 1.00 86.12 97 VAL A C 1
ATOM 760 O O . VAL A 1 97 ? 6.007 -5.974 8.038 1.00 86.12 97 VAL A O 1
ATOM 763 N N . ARG A 1 98 ? 4.927 -5.707 6.083 1.00 85.69 98 ARG A N 1
ATOM 764 C CA . ARG A 1 98 ? 5.832 -6.566 5.303 1.00 85.69 98 ARG A CA 1
ATOM 765 C C . ARG A 1 98 ? 7.273 -6.053 5.362 1.00 85.69 98 ARG A C 1
ATOM 767 O O . ARG A 1 98 ? 8.199 -6.843 5.550 1.00 85.69 98 ARG A O 1
ATOM 774 N N . SER A 1 99 ? 7.460 -4.742 5.210 1.00 82.81 99 SER A N 1
ATOM 775 C CA . SER A 1 99 ? 8.775 -4.103 5.254 1.00 82.81 99 SER A CA 1
ATOM 776 C C . SER A 1 99 ? 9.437 -4.210 6.630 1.00 82.81 99 SER A C 1
ATOM 778 O O . SER A 1 99 ? 10.656 -4.363 6.703 1.00 82.81 99 SER A O 1
ATOM 780 N N . CYS A 1 100 ? 8.673 -4.192 7.727 1.00 79.50 100 CYS A N 1
ATOM 781 C CA . CYS A 1 100 ? 9.242 -4.386 9.062 1.00 79.50 100 CYS A CA 1
ATOM 782 C C . CYS A 1 100 ? 9.965 -5.734 9.181 1.00 79.50 100 CYS A C 1
ATOM 784 O O . CYS A 1 100 ? 11.131 -5.796 9.579 1.00 79.50 100 CYS A O 1
ATOM 786 N N . ARG A 1 101 ? 9.314 -6.810 8.719 1.00 71.19 101 ARG A N 1
ATOM 787 C CA . ARG A 1 101 ? 9.886 -8.164 8.722 1.00 71.19 101 ARG A CA 1
ATOM 788 C C . ARG A 1 101 ? 11.151 -8.281 7.869 1.00 71.19 101 ARG A C 1
ATOM 790 O O . ARG A 1 101 ? 12.049 -9.030 8.256 1.00 71.19 101 ARG A O 1
ATOM 797 N N . SER A 1 102 ? 11.224 -7.574 6.736 1.00 72.12 102 SER A N 1
ATOM 798 C CA . SER A 1 102 ? 12.379 -7.625 5.826 1.00 72.12 102 SER A CA 1
ATOM 799 C C . SER A 1 102 ? 13.568 -6.791 6.296 1.00 72.12 102 SER A C 1
ATOM 801 O O . SER A 1 102 ? 14.703 -7.151 6.009 1.00 72.12 102 SER A O 1
ATOM 803 N N . HIS A 1 103 ? 13.329 -5.694 7.018 1.00 71.44 103 HIS A N 1
ATOM 804 C CA . HIS A 1 103 ? 14.390 -4.834 7.554 1.00 71.44 103 HIS A CA 1
ATOM 805 C C . HIS A 1 103 ? 14.828 -5.222 8.977 1.00 71.44 103 HIS A C 1
ATOM 807 O O . HIS A 1 103 ? 15.615 -4.505 9.585 1.00 71.44 103 HIS A O 1
ATOM 813 N N . GLY A 1 104 ? 14.310 -6.329 9.524 1.00 67.44 104 GLY A N 1
ATOM 814 C CA . GLY A 1 104 ? 14.618 -6.782 10.885 1.00 67.44 104 GLY A CA 1
ATOM 815 C C . GLY A 1 104 ? 14.042 -5.884 11.985 1.00 67.44 104 GLY A C 1
ATOM 816 O O . GLY A 1 104 ? 14.400 -6.035 13.150 1.00 67.44 104 GLY A O 1
ATOM 817 N N . THR A 1 105 ? 13.142 -4.954 11.645 1.00 74.75 105 THR A N 1
ATOM 818 C CA . THR A 1 105 ? 12.485 -4.104 12.639 1.00 74.75 105 THR A CA 1
ATOM 819 C C . THR A 1 105 ? 11.304 -4.856 13.245 1.00 74.75 105 THR A C 1
ATOM 821 O O . THR A 1 105 ? 10.409 -5.340 12.551 1.00 74.75 105 THR A O 1
ATOM 824 N N . CYS A 1 106 ? 11.310 -5.004 14.569 1.00 71.38 106 CYS A N 1
ATOM 825 C CA . CYS A 1 106 ? 10.263 -5.736 15.268 1.00 71.38 106 CYS A CA 1
ATOM 826 C C . CYS A 1 106 ? 8.990 -4.886 15.363 1.00 71.38 106 CYS A C 1
ATOM 828 O O . CYS A 1 106 ? 8.974 -3.855 16.033 1.00 71.38 106 CYS A O 1
ATOM 830 N N . LEU A 1 107 ? 7.910 -5.343 14.726 1.00 73.62 107 LEU A N 1
ATOM 831 C CA . LEU A 1 107 ? 6.595 -4.692 14.758 1.00 73.62 107 LEU A CA 1
ATOM 832 C C . LEU A 1 107 ? 5.989 -4.635 16.173 1.00 73.62 107 LEU A C 1
ATOM 834 O O . LEU A 1 107 ? 5.199 -3.745 16.468 1.00 73.62 107 LEU A O 1
ATOM 838 N N . ILE A 1 108 ? 6.378 -5.569 17.047 1.00 79.12 108 ILE A N 1
ATOM 839 C CA . ILE A 1 108 ? 5.925 -5.638 18.446 1.00 79.12 108 ILE A CA 1
ATOM 840 C C . ILE A 1 108 ? 6.570 -4.528 19.288 1.00 79.12 108 ILE A C 1
ATOM 842 O O . ILE A 1 108 ? 5.991 -4.076 20.279 1.00 79.12 108 ILE A O 1
ATOM 846 N N . ASN A 1 109 ? 7.755 -4.057 18.885 1.00 80.81 109 ASN A N 1
ATOM 847 C CA . ASN A 1 109 ? 8.469 -3.023 19.616 1.00 80.81 109 ASN A CA 1
ATOM 848 C C . ASN A 1 109 ? 7.638 -1.733 19.652 1.00 80.81 109 ASN A C 1
ATOM 850 O O . ASN A 1 109 ? 7.284 -1.204 18.604 1.00 80.81 109 ASN A O 1
ATOM 854 N N . GLY A 1 110 ? 7.321 -1.225 20.842 1.00 76.44 110 GLY A N 1
ATOM 855 C CA . GLY A 1 110 ? 6.527 -0.009 21.018 1.00 76.44 110 GLY A CA 1
ATOM 856 C C . GLY A 1 110 ? 5.012 -0.170 20.834 1.00 76.44 110 GLY A C 1
ATOM 857 O O . GLY A 1 110 ? 4.332 0.823 20.579 1.00 76.44 110 GLY A O 1
ATOM 858 N N . LEU A 1 111 ? 4.463 -1.386 20.969 1.00 80.94 111 LEU A N 1
ATOM 859 C CA . LEU A 1 111 ? 3.013 -1.598 21.139 1.00 80.94 111 LEU A CA 1
ATOM 860 C C . LEU A 1 111 ? 2.503 -1.134 22.513 1.00 80.94 111 LEU A C 1
ATOM 862 O O . LEU A 1 111 ? 1.368 -0.678 22.624 1.00 80.94 111 LEU A O 1
ATOM 866 N N . ALA A 1 112 ? 3.342 -1.236 23.550 1.00 74.00 112 ALA A N 1
ATOM 867 C CA . ALA A 1 112 ? 3.034 -0.759 24.901 1.00 74.00 112 ALA A CA 1
ATOM 868 C C . ALA A 1 112 ? 3.226 0.760 25.059 1.00 74.00 112 ALA A C 1
ATOM 870 O O . ALA A 1 112 ? 2.749 1.356 26.021 1.00 74.00 112 ALA A O 1
ATOM 871 N N . GLU A 1 113 ? 3.923 1.395 24.114 1.00 69.94 113 GLU A N 1
ATOM 872 C CA . GLU A 1 113 ? 4.125 2.838 24.123 1.00 69.94 113 GLU A CA 1
ATOM 873 C C . GLU A 1 113 ? 2.806 3.537 23.764 1.00 69.94 113 GLU A C 1
ATOM 875 O O . GLU A 1 113 ? 2.232 3.304 22.697 1.00 69.94 113 GLU A O 1
ATOM 880 N N . GLY A 1 114 ? 2.341 4.441 24.630 1.00 62.50 114 GLY A N 1
ATOM 881 C CA . GLY A 1 114 ? 1.139 5.261 24.424 1.00 62.50 114 GLY A CA 1
ATOM 882 C C . GLY A 1 114 ? 1.291 6.351 23.356 1.00 62.50 114 GLY A C 1
ATOM 883 O O . GLY A 1 114 ? 0.639 7.387 23.445 1.00 62.50 114 GLY A O 1
ATOM 884 N N . LYS A 1 115 ? 2.177 6.158 22.373 1.00 64.75 115 LYS A N 1
ATOM 885 C CA . LYS A 1 115 ? 2.411 7.127 21.302 1.00 64.75 115 LYS A CA 1
ATOM 886 C C . LYS A 1 115 ? 1.185 7.190 20.399 1.00 64.75 115 LYS A C 1
ATOM 888 O O . LYS A 1 115 ? 0.830 6.200 19.756 1.00 64.75 115 LYS A O 1
ATOM 893 N N . SER A 1 116 ? 0.571 8.367 20.341 1.00 72.12 116 SER A N 1
ATOM 894 C CA . SER A 1 116 ? -0.449 8.689 19.352 1.00 72.12 116 SER A CA 1
ATOM 895 C C . SER A 1 116 ? 0.187 8.768 17.969 1.00 72.12 116 SER A C 1
ATOM 897 O O . SER A 1 116 ? 1.190 9.450 17.770 1.00 72.12 116 SER A O 1
ATOM 899 N N . SER A 1 117 ? -0.397 8.066 17.011 1.00 78.81 117 SER A N 1
ATOM 900 C CA . SER A 1 117 ? -0.058 8.170 15.607 1.00 78.81 117 SER A CA 1
ATOM 901 C C . SER A 1 117 ? -0.490 9.534 15.088 1.00 78.81 117 SER A C 1
ATOM 903 O O . SER A 1 117 ? -1.589 9.993 15.383 1.00 78.81 117 SER A O 1
ATOM 905 N N . GLU A 1 118 ? 0.362 10.143 14.270 1.00 80.25 118 GLU A N 1
ATOM 906 C CA . GLU A 1 118 ? 0.022 11.325 13.468 1.00 80.25 118 GLU A CA 1
ATOM 907 C C . GLU A 1 118 ? -1.003 11.005 12.369 1.00 80.25 118 GLU A C 1
ATOM 909 O O . GLU A 1 118 ? -1.598 11.906 11.787 1.00 80.25 118 GLU A O 1
ATOM 914 N N . TYR A 1 119 ? -1.214 9.718 12.081 1.00 80.00 119 TYR A N 1
ATOM 915 C CA . TYR A 1 119 ? -2.105 9.254 11.033 1.00 80.00 119 TYR A CA 1
ATOM 916 C C . TYR A 1 119 ? -3.435 8.777 11.608 1.00 80.00 119 TYR A C 1
ATOM 918 O O . TYR A 1 119 ? -3.498 8.023 12.588 1.00 80.00 119 TYR A O 1
ATOM 926 N N . GLU A 1 120 ? -4.510 9.167 10.932 1.00 81.12 120 GLU A N 1
ATOM 927 C CA . GLU A 1 120 ? -5.843 8.672 11.231 1.00 81.12 120 GLU A CA 1
ATOM 928 C C . GLU A 1 120 ? -5.980 7.186 10.890 1.00 81.12 120 GLU A C 1
ATOM 930 O O . GLU A 1 120 ? -5.371 6.661 9.955 1.00 81.12 120 GLU A O 1
ATOM 935 N N . THR A 1 121 ? -6.820 6.494 11.659 1.00 82.69 121 THR A N 1
ATOM 936 C CA . THR A 1 121 ? -7.169 5.105 11.359 1.00 82.69 121 THR A CA 1
ATOM 937 C C . THR A 1 121 ? -7.988 5.050 10.066 1.00 82.69 121 THR A C 1
ATOM 939 O O . THR A 1 121 ? -8.988 5.763 9.972 1.00 82.69 121 THR A O 1
ATOM 942 N N . PRO A 1 122 ? -7.638 4.189 9.091 1.00 81.50 122 PRO A N 1
ATOM 943 C CA . PRO A 1 122 ? -8.403 4.069 7.854 1.00 81.50 122 PRO A CA 1
ATOM 944 C C . PRO A 1 122 ? -9.879 3.735 8.114 1.00 81.50 122 PRO A C 1
ATOM 946 O O . PRO A 1 122 ? -10.184 2.857 8.921 1.00 81.50 122 PRO A O 1
ATOM 949 N N . HIS A 1 123 ? -10.799 4.382 7.390 1.00 83.31 123 HIS A N 1
ATOM 950 C CA . HIS A 1 123 ? -12.245 4.204 7.590 1.00 83.31 123 HIS A CA 1
ATOM 951 C C . HIS A 1 123 ? -12.700 2.738 7.484 1.00 83.31 123 HIS A C 1
ATOM 953 O O . HIS A 1 123 ? -13.456 2.283 8.336 1.00 83.31 123 HIS A O 1
ATOM 959 N N . LEU A 1 124 ? -12.177 1.968 6.517 1.00 82.75 124 LEU A N 1
ATOM 960 C CA . LEU A 1 124 ? -12.465 0.524 6.393 1.00 82.75 124 LEU A CA 1
ATOM 961 C C . LEU A 1 124 ? -12.163 -0.242 7.672 1.00 82.75 124 LEU A C 1
ATOM 963 O O . LEU A 1 124 ? -12.893 -1.143 8.042 1.00 82.75 124 LEU A O 1
ATOM 967 N N . VAL A 1 125 ? -11.081 0.115 8.357 1.00 87.56 125 VAL A N 1
ATOM 968 C CA . VAL A 1 125 ? -10.684 -0.555 9.595 1.00 87.56 125 V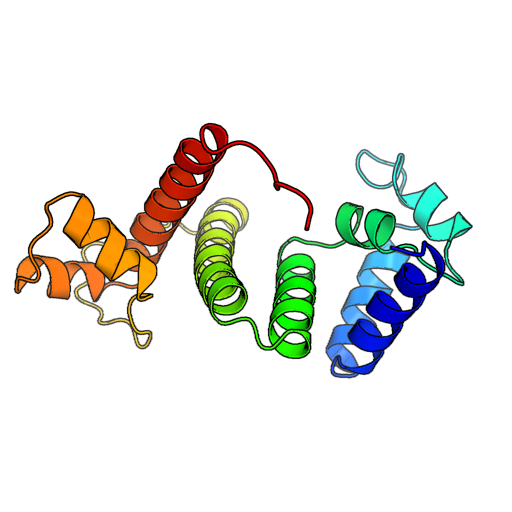AL A CA 1
ATOM 969 C C . VAL A 1 125 ? -11.639 -0.177 10.719 1.00 87.56 125 VAL A C 1
ATOM 971 O O . VAL A 1 125 ? -11.933 -0.988 11.592 1.00 87.56 125 VAL A O 1
ATOM 974 N N . ILE A 1 126 ? -12.150 1.056 10.705 1.00 88.44 126 ILE A N 1
ATOM 975 C CA . ILE A 1 126 ? -13.154 1.495 11.668 1.00 88.44 126 ILE A CA 1
ATOM 976 C C . ILE A 1 126 ? -14.467 0.724 11.474 1.00 88.44 126 ILE A C 1
ATOM 978 O O . ILE A 1 126 ? -15.071 0.297 12.463 1.00 88.44 126 ILE A O 1
ATOM 982 N N . GLU A 1 127 ? -14.885 0.546 10.228 1.00 88.12 127 GLU A N 1
ATOM 983 C CA . GLU A 1 127 ? -16.065 -0.224 9.837 1.00 88.12 127 GLU A CA 1
ATOM 984 C C . GLU A 1 127 ? -15.891 -1.706 10.186 1.00 88.12 127 GLU A C 1
ATOM 986 O O . GLU A 1 127 ? -16.641 -2.214 11.016 1.00 88.12 127 GLU A O 1
ATOM 991 N N . TRP A 1 128 ? -14.807 -2.329 9.717 1.00 90.94 128 TRP A N 1
ATOM 992 C CA . TRP A 1 128 ? -14.448 -3.726 9.982 1.00 90.94 128 TRP A CA 1
ATOM 993 C C . TRP A 1 128 ? -14.420 -4.057 11.478 1.00 90.94 128 TRP A C 1
ATOM 995 O O . TRP A 1 128 ? -14.996 -5.046 11.923 1.00 90.94 128 TRP A O 1
ATOM 1005 N N . LEU A 1 129 ? -13.817 -3.191 12.302 1.00 92.00 129 LEU A N 1
ATOM 1006 C CA . LEU A 1 129 ? -13.829 -3.357 13.759 1.00 92.00 129 LEU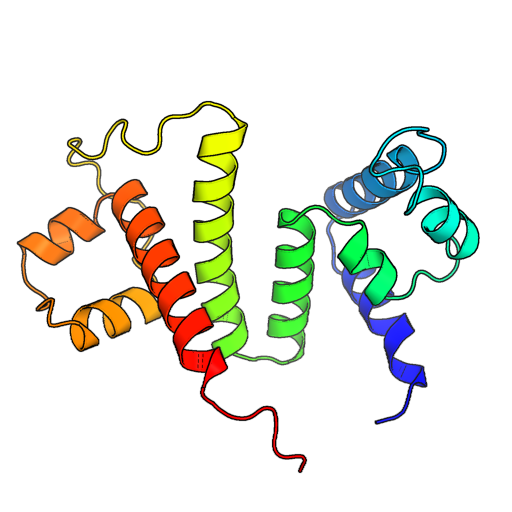 A CA 1
ATOM 1007 C C . LEU A 1 129 ? -15.254 -3.346 14.329 1.00 92.00 129 LEU A C 1
ATOM 1009 O O . LEU A 1 129 ? -15.548 -4.070 15.276 1.00 92.00 129 LEU A O 1
ATOM 1013 N N . SER A 1 130 ? -16.132 -2.505 13.790 1.00 90.94 130 SER A N 1
ATOM 1014 C CA . SER A 1 130 ? -17.511 -2.392 14.270 1.00 90.94 130 SER A CA 1
ATOM 1015 C C . SER A 1 130 ? -18.339 -3.617 13.869 1.00 90.94 130 SER A C 1
ATOM 1017 O O . SER A 1 130 ? -19.086 -4.124 14.703 1.00 90.94 130 SER A O 1
ATOM 1019 N N . GLU A 1 131 ? -18.140 -4.136 12.654 1.00 90.00 131 GLU A N 1
ATOM 1020 C CA . GLU A 1 131 ? -18.728 -5.396 12.170 1.00 90.00 131 GLU A CA 1
ATOM 1021 C C . GLU A 1 131 ? -18.310 -6.594 13.035 1.00 90.00 131 GLU A C 1
ATOM 1023 O O . GLU A 1 131 ? -19.127 -7.456 13.345 1.00 90.00 131 GLU A O 1
ATOM 1028 N N . HIS A 1 132 ? -17.068 -6.596 13.525 1.00 90.00 132 HIS A N 1
ATOM 1029 C CA . HIS A 1 132 ? -16.524 -7.633 14.408 1.00 90.00 132 HIS A CA 1
ATOM 1030 C C . HIS A 1 132 ? -16.804 -7.387 15.906 1.00 90.00 132 HIS A C 1
ATOM 1032 O O . HIS A 1 132 ? -16.168 -7.983 16.776 1.00 90.00 132 HIS A O 1
ATOM 1038 N N . GLY A 1 133 ? -17.746 -6.496 16.242 1.00 90.00 133 GLY A N 1
ATOM 1039 C CA . GLY A 1 133 ? -18.221 -6.285 17.615 1.00 90.00 133 GLY A CA 1
ATOM 1040 C C . GLY A 1 133 ? -17.350 -5.374 18.491 1.00 90.00 133 GLY A C 1
ATOM 1041 O O . GLY A 1 133 ? -17.645 -5.184 19.677 1.00 90.00 133 GLY A O 1
ATOM 1042 N N . PHE A 1 134 ? -16.305 -4.743 17.945 1.00 89.62 134 PHE A N 1
ATOM 1043 C CA . PHE A 1 134 ? -15.476 -3.794 18.690 1.00 89.62 134 PHE A CA 1
ATOM 1044 C C . PHE A 1 134 ? -16.138 -2.413 18.753 1.00 89.62 134 PHE A C 1
ATOM 1046 O O . PHE A 1 134 ? -15.971 -1.570 17.871 1.00 89.62 134 PHE A O 1
ATOM 1053 N N . LYS A 1 135 ? -16.848 -2.132 19.851 1.00 87.44 135 LYS A N 1
ATOM 1054 C CA . LYS A 1 135 ? -17.500 -0.830 20.097 1.00 87.44 135 LYS A CA 1
ATOM 1055 C C . LYS A 1 135 ? -16.508 0.342 20.054 1.00 87.44 135 LYS A C 1
ATOM 1057 O O . LYS A 1 135 ? -15.354 0.217 20.472 1.00 87.44 135 LYS A O 1
ATOM 1062 N N . SER A 1 136 ? -16.975 1.513 19.616 1.00 83.38 136 SER A N 1
ATOM 1063 C CA . SER A 1 136 ? -16.226 2.781 19.504 1.00 83.38 136 SER A CA 1
ATOM 1064 C C . SER A 1 136 ? -15.892 3.439 20.860 1.00 83.38 136 SER A C 1
ATOM 1066 O O . SER A 1 136 ? -16.030 4.644 21.050 1.00 83.38 136 SER A O 1
ATOM 1068 N N . GLY A 1 137 ? -15.429 2.653 21.833 1.00 87.12 137 GLY A N 1
ATOM 1069 C CA . GLY A 1 137 ? -15.083 3.124 23.172 1.00 87.12 137 GLY A CA 1
ATOM 1070 C C . GLY A 1 137 ? -13.673 3.713 23.293 1.00 87.12 137 GLY A C 1
ATOM 1071 O O . GLY A 1 137 ? -12.806 3.526 22.434 1.00 87.12 137 GLY A O 1
ATOM 1072 N N . LYS A 1 138 ? -13.409 4.351 24.443 1.00 85.56 138 LYS A N 1
ATOM 1073 C CA . LYS A 1 138 ? -12.074 4.819 24.864 1.00 85.56 138 LYS A CA 1
ATOM 1074 C C . LYS A 1 138 ? -10.947 3.784 24.660 1.00 85.56 138 LYS A C 1
ATOM 1076 O O . LYS A 1 138 ? -9.937 4.173 24.079 1.00 85.56 138 LYS A O 1
ATOM 1081 N N . PRO A 1 139 ? -11.082 2.492 25.041 1.00 85.56 139 PRO A N 1
ATOM 1082 C CA . PRO A 1 139 ? -9.990 1.526 24.876 1.00 85.56 139 PRO A CA 1
ATOM 1083 C C . PRO A 1 139 ? -9.664 1.240 23.406 1.00 85.56 139 PRO A C 1
ATOM 1085 O O . PRO A 1 139 ? -8.492 1.137 23.049 1.00 85.56 139 PRO A O 1
ATOM 1088 N N . ARG A 1 140 ? -10.680 1.170 22.535 1.00 87.81 140 ARG A N 1
ATOM 1089 C CA . ARG A 1 140 ? -10.484 1.007 21.090 1.00 87.81 140 ARG A CA 1
ATOM 1090 C C . ARG A 1 140 ? -9.746 2.212 20.517 1.00 87.81 140 ARG A C 1
ATOM 1092 O O . ARG A 1 140 ? -8.755 2.029 19.823 1.00 87.81 140 ARG A O 1
ATOM 1099 N N . ARG A 1 141 ? -10.182 3.434 20.844 1.00 85.50 141 ARG A N 1
ATOM 1100 C CA . ARG A 1 141 ? -9.524 4.667 20.375 1.00 85.50 141 ARG A CA 1
ATOM 1101 C C . ARG A 1 141 ? -8.083 4.782 20.876 1.00 85.50 141 ARG A C 1
ATOM 1103 O O . ARG A 1 141 ? -7.222 5.178 20.106 1.00 85.50 141 ARG A O 1
ATOM 1110 N N . ALA A 1 142 ? -7.811 4.392 22.121 1.00 86.19 142 ALA A N 1
ATOM 1111 C CA . ALA A 1 142 ? -6.456 4.380 22.670 1.00 86.19 142 ALA A CA 1
ATOM 1112 C C . ALA A 1 142 ? -5.549 3.379 21.932 1.00 86.19 142 ALA A C 1
ATOM 1114 O O . ALA A 1 142 ? -4.460 3.741 21.499 1.00 86.19 142 ALA A O 1
ATOM 1115 N N . LYS A 1 143 ? -6.021 2.143 21.710 1.00 87.44 143 LYS A N 1
ATOM 1116 C CA . LYS A 1 143 ? -5.265 1.115 20.973 1.00 87.44 143 LYS A CA 1
ATOM 1117 C C . LYS A 1 143 ? -5.045 1.486 19.509 1.00 87.44 143 LYS A C 1
ATOM 1119 O O . LYS A 1 143 ? -3.926 1.377 19.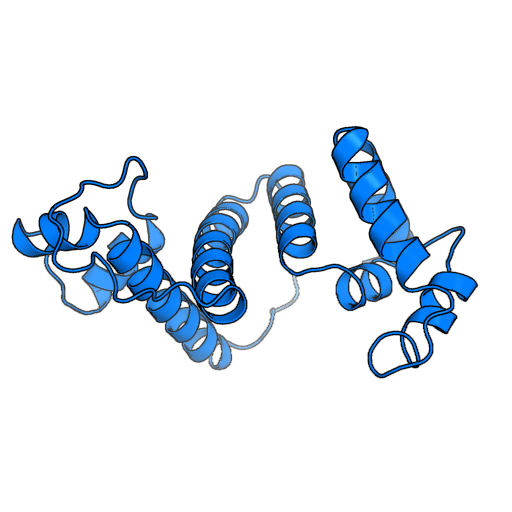021 1.00 87.44 143 LYS A O 1
ATOM 1124 N N . MET A 1 144 ? -6.088 1.966 18.833 1.00 88.56 144 MET A N 1
ATOM 1125 C CA . MET A 1 144 ? -6.012 2.456 17.452 1.00 88.56 144 MET A CA 1
ATOM 1126 C C . MET A 1 144 ? -5.281 3.796 17.342 1.00 88.56 144 MET A C 1
ATOM 1128 O O . MET A 1 144 ? -4.975 4.230 16.242 1.00 88.56 144 MET A O 1
ATOM 1132 N N . GLY A 1 145 ? -4.958 4.443 18.462 1.00 86.06 145 GLY A N 1
ATOM 1133 C CA . GLY A 1 145 ? -4.027 5.559 18.499 1.00 86.06 145 GLY A CA 1
ATOM 1134 C C . GLY A 1 145 ? -2.587 5.118 18.248 1.00 86.06 145 GLY A C 1
ATOM 1135 O O . GLY A 1 145 ? -1.800 5.926 17.787 1.00 86.06 145 GLY A O 1
ATOM 1136 N N . ASN A 1 146 ? -2.221 3.855 18.480 1.00 88.44 146 ASN A N 1
ATOM 1137 C CA . ASN A 1 146 ? -0.868 3.369 18.217 1.00 88.44 146 ASN A CA 1
ATOM 1138 C C . ASN A 1 146 ? -0.708 2.955 16.742 1.00 88.44 146 ASN A C 1
ATOM 1140 O O . ASN A 1 146 ? -1.435 2.093 16.246 1.00 88.44 146 ASN A O 1
ATOM 1144 N N . ARG A 1 147 ? 0.293 3.517 16.049 1.00 87.06 147 ARG A N 1
ATOM 1145 C CA . ARG A 1 147 ? 0.552 3.267 14.615 1.00 87.06 147 ARG A CA 1
ATOM 1146 C C . ARG A 1 147 ? 0.762 1.787 14.273 1.00 87.06 147 ARG A C 1
ATOM 1148 O O . ARG A 1 147 ? 0.298 1.323 13.237 1.00 87.06 147 ARG A O 1
ATOM 1155 N N . ARG A 1 148 ? 1.451 1.035 15.131 1.00 86.62 148 ARG A N 1
ATOM 1156 C CA . ARG A 1 148 ? 1.753 -0.389 14.898 1.00 86.62 148 ARG A CA 1
ATOM 1157 C C . ARG A 1 148 ? 0.507 -1.243 15.078 1.00 86.62 148 ARG A C 1
ATOM 1159 O O . ARG A 1 148 ? 0.273 -2.163 14.299 1.00 86.62 148 ARG A O 1
ATOM 1166 N N . THR A 1 149 ? -0.333 -0.885 16.047 1.00 89.38 149 THR A N 1
ATOM 1167 C CA . THR A 1 149 ? -1.660 -1.486 16.202 1.00 89.38 149 THR A CA 1
ATOM 1168 C C . THR A 1 149 ? -2.536 -1.196 14.987 1.00 89.38 149 THR A C 1
ATOM 1170 O O . THR A 1 149 ? -3.126 -2.126 14.449 1.00 89.38 149 THR A O 1
ATOM 1173 N N . GLN A 1 150 ? -2.582 0.053 14.501 1.00 89.44 150 GLN A N 1
ATOM 1174 C CA . GLN A 1 150 ? -3.314 0.392 13.272 1.00 89.44 150 GLN A CA 1
ATOM 1175 C C . GLN A 1 150 ? -2.859 -0.481 12.100 1.00 89.44 150 GLN A C 1
ATOM 1177 O O . GLN A 1 150 ? -3.691 -1.066 11.414 1.00 89.44 150 GLN A O 1
ATOM 1182 N N . GLN A 1 151 ? -1.548 -0.613 11.906 1.00 89.69 151 GLN A N 1
ATOM 1183 C CA . GLN A 1 151 ? -0.942 -1.427 10.855 1.00 89.69 151 GLN A CA 1
ATOM 1184 C C . GLN A 1 151 ? -1.335 -2.902 10.936 1.00 89.69 151 GLN A C 1
ATOM 1186 O O . GLN A 1 151 ? -1.782 -3.474 9.946 1.00 89.69 151 GLN A O 1
ATOM 1191 N N . LEU A 1 152 ? -1.231 -3.497 12.125 1.00 89.88 152 LEU A N 1
ATOM 1192 C CA . LEU A 1 152 ? -1.627 -4.883 12.372 1.00 89.88 152 LEU A CA 1
ATOM 1193 C C . LEU A 1 152 ? -3.108 -5.122 12.089 1.00 89.88 152 LEU A C 1
ATOM 1195 O O . LEU A 1 152 ? -3.455 -6.039 11.351 1.00 89.88 152 LEU A O 1
ATOM 1199 N N . VAL A 1 153 ? -3.980 -4.282 12.647 1.00 91.69 153 VAL A N 1
ATOM 1200 C CA . VAL A 1 153 ? -5.429 -4.419 12.463 1.00 91.69 153 VAL A CA 1
ATOM 1201 C C . VAL A 1 153 ? -5.809 -4.190 10.998 1.00 91.69 153 VAL A C 1
ATOM 1203 O O . VAL A 1 153 ? -6.651 -4.906 10.471 1.00 91.69 153 VAL A O 1
ATOM 1206 N N . THR A 1 154 ? -5.145 -3.259 10.307 1.00 91.62 154 THR A N 1
ATOM 1207 C CA . THR A 1 154 ? -5.356 -3.035 8.868 1.00 91.62 154 THR A CA 1
ATOM 1208 C C . THR A 1 154 ? -4.971 -4.262 8.044 1.00 91.62 154 THR A C 1
ATOM 1210 O O . THR A 1 154 ? -5.701 -4.625 7.128 1.00 91.62 154 THR A O 1
ATOM 1213 N N . CYS A 1 155 ? -3.864 -4.933 8.376 1.00 90.94 155 CYS A N 1
ATOM 1214 C CA . CYS A 1 155 ? -3.483 -6.187 7.725 1.00 90.94 155 CYS A CA 1
ATOM 1215 C C . CYS A 1 155 ? -4.504 -7.302 7.960 1.00 90.94 155 CYS A C 1
ATOM 1217 O O . CYS A 1 155 ? -4.819 -8.027 7.022 1.00 90.94 155 CYS A O 1
ATOM 1219 N N . LEU A 1 156 ? -5.026 -7.432 9.184 1.00 91.50 156 LEU A N 1
ATOM 1220 C CA . LEU A 1 156 ? -6.053 -8.429 9.502 1.00 91.50 156 LEU A CA 1
ATOM 1221 C C . LEU A 1 156 ? -7.346 -8.163 8.729 1.00 91.50 156 LEU A C 1
ATOM 1223 O O . LEU A 1 156 ? -7.865 -9.070 8.092 1.00 91.50 156 LEU A O 1
ATOM 1227 N N . ALA A 1 157 ? -7.801 -6.910 8.699 1.00 90.81 157 ALA A N 1
ATOM 1228 C CA . ALA A 1 157 ? -8.953 -6.513 7.897 1.00 90.81 157 ALA A CA 1
ATOM 1229 C C . ALA A 1 157 ? -8.730 -6.766 6.395 1.00 90.81 157 ALA A C 1
ATOM 1231 O O . ALA A 1 157 ? -9.668 -7.082 5.673 1.00 90.81 157 ALA A O 1
ATOM 1232 N N . ALA A 1 158 ? -7.490 -6.629 5.909 1.00 89.19 158 ALA A N 1
ATOM 1233 C CA . ALA A 1 158 ? -7.154 -6.858 4.501 1.00 89.19 158 ALA A CA 1
ATOM 1234 C C . ALA A 1 158 ? -7.196 -8.338 4.146 1.00 89.19 158 ALA A C 1
ATOM 1236 O O . ALA A 1 158 ? -7.658 -8.695 3.064 1.00 89.19 158 ALA A O 1
ATOM 1237 N N . LEU A 1 159 ? -6.717 -9.180 5.060 1.00 89.69 159 LEU A N 1
ATOM 1238 C CA . LEU A 1 159 ? -6.784 -10.624 4.921 1.00 89.69 159 LEU A CA 1
ATOM 1239 C C . LEU A 1 159 ? -8.243 -11.086 4.912 1.00 89.69 159 LEU A C 1
ATOM 1241 O O . LEU A 1 159 ? -8.651 -11.756 3.970 1.00 89.69 159 LEU A O 1
ATOM 1245 N N . ASP A 1 160 ? -9.036 -10.633 5.879 1.00 89.50 160 ASP A N 1
ATOM 1246 C CA . ASP A 1 160 ? -10.456 -10.968 5.985 1.00 89.50 160 ASP A CA 1
ATOM 1247 C C . ASP A 1 160 ? -11.266 -10.491 4.759 1.00 89.50 160 ASP A C 1
ATOM 1249 O O . ASP A 1 160 ? -12.010 -11.273 4.171 1.00 89.50 160 ASP A O 1
ATOM 1253 N N . ASP A 1 161 ? -11.058 -9.258 4.266 1.00 84.75 161 ASP A N 1
ATOM 1254 C CA . ASP A 1 161 ? -11.679 -8.799 3.006 1.00 84.75 161 ASP A CA 1
ATOM 1255 C C . ASP A 1 161 ? -11.234 -9.657 1.808 1.00 84.75 161 ASP A C 1
ATOM 1257 O O . ASP A 1 161 ? -12.042 -9.933 0.920 1.00 84.75 161 ASP A O 1
ATOM 1261 N N . SER A 1 162 ? -9.979 -10.119 1.775 1.00 81.38 162 SER A N 1
ATOM 1262 C CA . SER A 1 162 ? -9.478 -10.971 0.689 1.00 81.38 162 SER A CA 1
ATOM 1263 C C . SER A 1 162 ? -10.075 -12.384 0.714 1.00 81.38 162 SER A C 1
ATOM 1265 O O . SER A 1 162 ? -10.457 -12.901 -0.338 1.00 81.38 162 SER A O 1
ATOM 1267 N N . GLU A 1 163 ? -10.230 -12.974 1.900 1.00 81.38 163 GLU A N 1
ATOM 1268 C CA . GLU A 1 163 ? -10.812 -14.303 2.102 1.00 81.38 163 GLU A CA 1
ATOM 1269 C C . GLU A 1 163 ? -12.326 -14.283 1.850 1.00 81.38 163 GLU A C 1
ATOM 1271 O O . GLU A 1 163 ? -12.848 -15.114 1.101 1.00 81.38 163 GLU A O 1
ATOM 1276 N N . ASN A 1 164 ? -13.030 -13.266 2.356 1.00 72.75 164 ASN A N 1
ATOM 1277 C CA . ASN A 1 164 ? -14.475 -13.120 2.171 1.00 72.75 164 ASN A CA 1
ATOM 1278 C C . ASN A 1 164 ? -14.860 -12.718 0.735 1.00 72.75 164 ASN A C 1
ATOM 1280 O O . ASN A 1 164 ? -15.953 -13.047 0.262 1.00 72.75 164 ASN A O 1
ATOM 1284 N N . ARG A 1 165 ? -13.966 -12.057 -0.018 1.00 60.78 165 ARG A N 1
ATOM 1285 C CA . ARG A 1 165 ? -14.151 -11.821 -1.464 1.00 60.78 165 ARG A CA 1
ATOM 1286 C C . ARG A 1 165 ? -13.942 -13.069 -2.310 1.00 60.78 165 ARG A C 1
ATOM 1288 O O . ARG A 1 165 ? -14.568 -13.149 -3.364 1.00 60.78 165 ARG A O 1
ATOM 1295 N N . GLY A 1 166 ? -13.152 -14.044 -1.855 1.00 47.16 166 GLY A N 1
ATOM 1296 C CA . GLY A 1 166 ? -13.020 -15.350 -2.514 1.00 47.16 166 GLY A CA 1
ATOM 1297 C C . GLY A 1 166 ? -14.358 -16.087 -2.684 1.00 47.16 166 GLY A C 1
ATOM 1298 O O . GLY A 1 166 ? -14.497 -16.906 -3.588 1.00 47.16 166 GLY A O 1
ATOM 1299 N N . TYR A 1 167 ? -15.371 -15.733 -1.880 1.00 42.41 167 TYR A N 1
ATOM 1300 C CA . TYR A 1 167 ? -16.733 -16.276 -1.937 1.00 42.41 167 TYR A CA 1
ATOM 1301 C C . TYR A 1 167 ? -17.763 -15.400 -2.678 1.00 42.41 167 TYR A C 1
ATOM 1303 O O . TYR A 1 167 ? -18.875 -15.865 -2.944 1.00 42.41 167 TYR A O 1
ATOM 1311 N N . ARG A 1 168 ? -17.442 -14.158 -3.075 1.00 41.84 168 ARG A N 1
ATOM 1312 C CA . ARG A 1 168 ? -18.316 -13.368 -3.965 1.00 41.84 168 ARG A CA 1
ATOM 1313 C C . ARG A 1 168 ? -17.884 -13.588 -5.412 1.00 41.84 168 ARG A C 1
ATOM 1315 O O . ARG A 1 168 ? -16.819 -13.130 -5.811 1.00 41.84 168 ARG A O 1
ATOM 1322 N N . LYS A 1 169 ? -18.729 -14.288 -6.183 1.00 30.66 169 LYS A N 1
ATOM 1323 C CA . LYS A 1 169 ? -18.527 -14.611 -7.609 1.00 30.66 169 LYS A CA 1
ATOM 1324 C C . LYS A 1 169 ? -17.878 -13.454 -8.395 1.00 30.66 169 LYS A C 1
ATOM 1326 O O . LYS A 1 169 ? -18.278 -12.301 -8.207 1.00 30.66 169 LYS A O 1
ATOM 1331 N N . PRO A 1 170 ? -16.935 -13.751 -9.307 1.00 36.22 170 PRO A N 1
ATOM 1332 C CA . PRO A 1 170 ? -16.296 -12.733 -10.120 1.00 36.22 170 PRO A CA 1
ATOM 1333 C C . PRO A 1 170 ? -17.330 -12.046 -11.019 1.00 36.22 170 PRO A C 1
ATOM 1335 O O . PRO A 1 170 ? -18.164 -12.704 -11.633 1.00 36.22 170 PRO A O 1
ATOM 1338 N N . PHE A 1 171 ? -17.251 -10.715 -11.043 1.00 38.03 171 PHE A N 1
ATOM 1339 C CA . PHE A 1 171 ? -17.544 -9.845 -12.183 1.00 38.03 171 PHE A CA 1
ATOM 1340 C C . PHE A 1 171 ? -18.680 -10.332 -13.103 1.00 38.03 171 PHE A C 1
ATOM 1342 O O . PHE A 1 171 ? -18.433 -10.974 -14.120 1.00 38.03 171 PHE A O 1
ATOM 1349 N N . GLN A 1 172 ? -19.934 -10.005 -12.772 1.00 34.50 172 GLN A N 1
ATOM 1350 C CA . GLN A 1 172 ? -20.976 -10.030 -13.798 1.00 34.50 172 GLN A CA 1
ATOM 1351 C C . GLN A 1 172 ? -20.733 -8.864 -14.755 1.00 34.50 172 GLN A C 1
ATOM 1353 O O . GLN A 1 172 ? -20.805 -7.699 -14.356 1.00 34.50 172 GLN A O 1
ATOM 1358 N N . GLU A 1 173 ? -20.393 -9.217 -15.992 1.00 32.62 173 GLU A N 1
ATOM 1359 C CA . GLU A 1 173 ? -20.293 -8.321 -17.137 1.00 32.62 173 GLU A CA 1
ATOM 1360 C C . GLU A 1 173 ? -21.571 -7.478 -17.269 1.00 32.62 173 GLU A C 1
ATOM 1362 O O . GLU A 1 173 ? -22.690 -7.997 -17.254 1.00 32.62 173 GLU A O 1
ATOM 1367 N N . ARG A 1 174 ? -21.389 -6.165 -17.394 1.00 32.94 174 ARG A N 1
ATOM 1368 C CA . ARG A 1 174 ? -22.332 -5.254 -18.038 1.00 32.94 174 ARG A CA 1
ATOM 1369 C C . ARG A 1 174 ? -21.561 -4.411 -19.035 1.0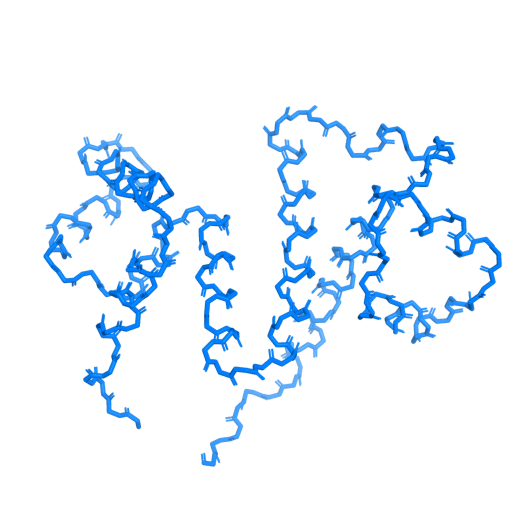0 32.94 174 ARG A C 1
ATOM 1371 O O . ARG A 1 174 ? -20.438 -3.987 -18.675 1.00 32.94 174 ARG A O 1
#

Secondary structure (DSSP, 8-state):
--GGGHHHHHHHHHHHS-HHHHHHHHHHHHTTTT--STTHHHHHHHHHHTSSS--HHHHHHHS-HHHHHHHHHHHHHHTT-HHHHHHHHHHHHHHHHHHHHHTT--TTTTSSS-PPPSSPPPHHHHHHHHHTT--S-HHHHHHHTSHHHHHHHHHHHHHHHHHHHTTS------

Radius of gyration: 19.44 Å; chains: 1; bounding box: 44×30×53 Å

Foldseek 3Di:
DDPVPQQVLVVVLLVPDDPVVSVVLVVQLVVLQPDPDDLSVPLNVVCVVCVPGRGPVSSCSRDDPVVVLSSQVSVCVVVVPPVSVLVSVLVVLVVVVVVCVVVVNDLVPCLPPQAFDPDDQRPLLVVVCVVVPNDPDPVVCSSCRDSSSSSVSSVVSVVVVVVVVVPVDDDDDD